Protein AF-A0A1J3GY74-F1 (afdb_monomer_lite)

pLDDT: mean 73.04, std 15.76, range [35.44, 92.56]

Foldseek 3Di:
DPPPPPPVVVVVVVVVVVVVVVVVVVVVVVVVVVVVVVVVVVVVVVVVVVVVVVVCVVVQDDLVNLLVVQVVVLVPDDPVVLVVQQVVDDVVCVSRPSSCSCVVVD

Structure (mmCIF, N/CA/C/O backbone):
data_AF-A0A1J3GY74-F1
#
_entry.id   AF-A0A1J3GY74-F1
#
loop_
_atom_site.group_PDB
_atom_site.id
_atom_site.type_symbol
_atom_site.label_atom_id
_atom_site.label_alt_id
_atom_site.label_comp_id
_atom_site.label_asym_id
_atom_site.label_entity_id
_atom_site.label_seq_id
_atom_site.pdbx_PDB_ins_code
_atom_site.Cartn_x
_atom_site.Cartn_y
_atom_site.Cartn_z
_atom_site.occupancy
_atom_site.B_iso_or_equiv
_atom_site.auth_seq_id
_atom_site.auth_comp_id
_atom_site.auth_asym_id
_atom_site.auth_atom_id
_atom_site.pdbx_PDB_model_num
ATOM 1 N N . GLN A 1 1 ? 40.843 -26.437 -75.779 1.00 37.50 1 GLN A N 1
ATOM 2 C CA . GLN A 1 1 ? 41.089 -25.010 -75.481 1.00 37.50 1 GLN A CA 1
A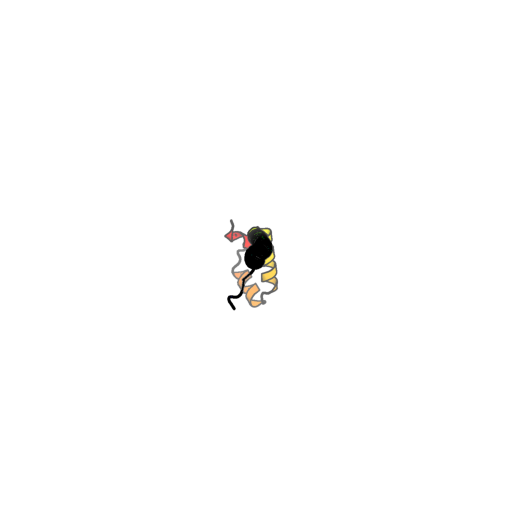TOM 3 C C . GLN A 1 1 ? 40.997 -24.834 -73.973 1.00 37.50 1 GLN A C 1
ATOM 5 O O . GLN A 1 1 ? 39.903 -24.784 -73.428 1.00 37.50 1 GLN A O 1
ATOM 10 N N . ILE A 1 2 ? 42.145 -24.889 -73.295 1.00 35.44 2 ILE A N 1
ATOM 11 C CA . ILE A 1 2 ? 42.257 -24.752 -71.837 1.00 35.44 2 ILE A CA 1
ATOM 12 C C . ILE A 1 2 ? 41.838 -23.321 -71.490 1.00 35.44 2 ILE A C 1
ATOM 14 O O . ILE A 1 2 ? 42.481 -22.371 -71.935 1.00 35.44 2 ILE A O 1
ATOM 18 N N . GLN A 1 3 ? 40.737 -23.164 -70.751 1.00 45.56 3 GLN A N 1
ATOM 19 C CA . GLN A 1 3 ? 40.301 -21.866 -70.248 1.00 45.56 3 GLN A CA 1
ATOM 20 C C . GLN A 1 3 ? 41.423 -21.266 -69.393 1.00 45.56 3 GLN A C 1
ATOM 22 O O . GLN A 1 3 ? 41.687 -21.721 -68.280 1.00 45.56 3 GLN A O 1
ATOM 27 N N . LYS A 1 4 ? 42.096 -20.236 -69.917 1.00 45.66 4 LYS A N 1
ATOM 28 C CA . LYS A 1 4 ? 42.935 -19.330 -69.129 1.00 45.66 4 LYS A CA 1
ATOM 29 C C . LYS A 1 4 ? 42.021 -18.604 -68.137 1.00 45.66 4 LYS A C 1
ATOM 31 O O . LYS A 1 4 ? 41.514 -17.527 -68.429 1.00 45.66 4 LYS A O 1
ATOM 36 N N . CYS A 1 5 ? 41.791 -19.211 -66.975 1.00 43.66 5 CYS A N 1
ATOM 37 C CA . CYS A 1 5 ? 41.185 -18.534 -65.838 1.00 43.66 5 CYS A CA 1
ATOM 38 C C . CYS A 1 5 ? 42.169 -17.447 -65.382 1.00 43.66 5 CYS A C 1
ATOM 40 O O . CYS A 1 5 ? 43.272 -17.733 -64.912 1.00 43.66 5 CYS A O 1
ATOM 42 N N . ASN A 1 6 ? 41.814 -16.190 -65.641 1.00 46.62 6 ASN A N 1
ATOM 43 C CA . ASN A 1 6 ? 42.645 -15.033 -65.353 1.00 46.62 6 ASN A CA 1
ATOM 44 C C . ASN A 1 6 ? 42.829 -14.913 -63.828 1.00 46.62 6 ASN A C 1
ATOM 46 O O . ASN A 1 6 ? 41.866 -14.683 -63.097 1.00 46.62 6 ASN A O 1
ATOM 50 N N . ARG A 1 7 ? 44.067 -15.077 -63.342 1.00 43.03 7 ARG A N 1
ATOM 51 C CA . ARG A 1 7 ? 44.446 -15.076 -61.912 1.00 43.03 7 ARG A CA 1
ATOM 52 C C . ARG A 1 7 ? 43.942 -13.826 -61.166 1.00 43.03 7 ARG A C 1
ATOM 54 O O . ARG A 1 7 ? 43.596 -13.909 -59.990 1.00 43.03 7 ARG A O 1
ATOM 61 N N . ASN A 1 8 ? 43.810 -12.704 -61.876 1.00 48.81 8 ASN A N 1
ATOM 62 C CA . ASN A 1 8 ? 43.310 -11.435 -61.341 1.00 48.81 8 ASN A CA 1
ATOM 63 C C . ASN A 1 8 ? 41.804 -11.470 -61.014 1.00 48.81 8 ASN A C 1
ATOM 65 O O . ASN A 1 8 ? 41.357 -10.777 -60.105 1.00 48.81 8 ASN A O 1
ATOM 69 N N . GLN A 1 9 ? 41.021 -12.309 -61.701 1.00 49.44 9 GLN A N 1
ATOM 70 C CA . GLN A 1 9 ? 39.583 -12.456 -61.458 1.00 49.44 9 GLN A CA 1
ATOM 71 C C . GLN A 1 9 ? 39.292 -13.344 -60.239 1.00 49.44 9 GLN A C 1
ATOM 73 O O . GLN A 1 9 ? 38.320 -13.107 -59.526 1.00 49.44 9 GLN A O 1
ATOM 78 N N . PHE A 1 10 ? 40.151 -14.332 -59.963 1.00 46.19 10 PHE A N 1
ATOM 79 C CA . PHE A 1 10 ? 40.041 -15.188 -58.777 1.00 46.19 10 PHE A CA 1
ATOM 80 C C . PHE A 1 10 ? 40.382 -14.417 -57.492 1.00 46.19 10 PHE A C 1
ATOM 82 O O . PHE A 1 10 ? 39.620 -14.463 -56.530 1.00 46.19 10 PHE A O 1
ATOM 89 N N . LEU A 1 11 ? 41.460 -13.621 -57.511 1.00 53.03 11 LEU A N 1
ATOM 90 C CA . LEU A 1 11 ? 41.856 -12.786 -56.371 1.00 53.03 11 LEU A CA 1
ATOM 91 C C . LEU A 1 11 ? 40.816 -11.699 -56.049 1.00 53.03 11 LEU A C 1
ATOM 93 O O . LEU A 1 11 ? 40.498 -11.492 -54.882 1.00 53.03 11 LEU A O 1
ATOM 97 N N . ALA A 1 12 ? 40.222 -11.061 -57.065 1.00 53.59 12 ALA A N 1
ATOM 98 C CA . ALA A 1 12 ? 39.152 -10.081 -56.856 1.00 53.59 12 ALA A CA 1
ATOM 99 C C . ALA A 1 12 ? 37.900 -10.712 -56.221 1.00 53.59 12 ALA A C 1
ATOM 101 O O . ALA A 1 12 ? 37.295 -10.125 -55.325 1.00 53.59 12 ALA A O 1
ATOM 102 N N . LYS A 1 13 ? 37.532 -11.932 -56.635 1.00 61.66 13 LYS A N 1
ATOM 103 C CA . LYS A 1 13 ? 36.348 -12.629 -56.114 1.00 61.66 13 LYS A CA 1
ATOM 104 C C . LYS A 1 13 ? 36.549 -13.116 -54.678 1.00 61.66 13 LYS A C 1
ATOM 106 O O . LYS A 1 13 ? 35.638 -12.979 -53.869 1.00 61.66 13 LYS A O 1
ATOM 111 N N . SER A 1 14 ? 37.739 -13.613 -54.335 1.00 53.47 14 SER A N 1
ATOM 112 C CA . SER A 1 14 ? 38.071 -13.998 -52.956 1.00 53.47 14 SER A CA 1
ATOM 113 C C . SER A 1 14 ? 38.078 -12.804 -51.997 1.00 53.47 14 SER A C 1
ATOM 115 O O . SER A 1 14 ? 37.566 -12.927 -50.887 1.00 53.47 14 SER A O 1
ATOM 117 N N . SER A 1 15 ? 38.583 -11.641 -52.422 1.00 56.38 15 SER A N 1
ATOM 118 C CA . SER A 1 15 ? 38.563 -10.424 -51.598 1.00 56.38 15 SER A CA 1
ATOM 119 C C . SER A 1 15 ? 37.145 -9.905 -51.349 1.00 56.38 15 SER A C 1
ATOM 121 O O . SER A 1 15 ? 36.831 -9.537 -50.222 1.00 56.38 15 SER A O 1
ATOM 123 N N . ILE A 1 16 ? 36.267 -9.933 -52.358 1.00 61.41 16 ILE A N 1
ATOM 124 C CA . ILE A 1 16 ? 34.861 -9.517 -52.206 1.00 61.41 16 ILE A CA 1
ATOM 125 C C . ILE A 1 16 ? 34.114 -10.454 -51.245 1.00 61.41 16 ILE A C 1
ATOM 127 O O . ILE A 1 16 ? 33.455 -9.975 -50.333 1.00 61.41 16 ILE A O 1
ATOM 131 N N . ILE A 1 17 ? 34.294 -11.776 -51.363 1.00 60.84 17 ILE A N 1
ATOM 132 C CA . ILE A 1 17 ? 33.646 -12.755 -50.468 1.00 60.84 17 ILE A CA 1
ATOM 133 C C . ILE A 1 17 ? 34.108 -12.580 -49.012 1.00 60.84 17 ILE A C 1
ATOM 135 O O . ILE A 1 17 ? 33.306 -12.696 -48.086 1.00 60.84 17 ILE A O 1
ATOM 139 N N . MET A 1 18 ? 35.394 -12.285 -48.792 1.00 56.72 18 MET A N 1
ATOM 140 C CA . MET A 1 18 ? 35.926 -12.027 -47.449 1.00 56.72 18 MET A CA 1
ATOM 141 C C . MET A 1 18 ? 35.366 -10.727 -46.860 1.00 56.72 18 MET A C 1
ATOM 143 O O . MET A 1 18 ? 35.016 -10.709 -45.684 1.00 56.72 18 MET A O 1
ATOM 147 N N . VAL A 1 19 ? 35.234 -9.670 -47.669 1.00 61.78 19 VAL A N 1
ATOM 148 C CA . VAL A 1 19 ? 34.638 -8.388 -47.255 1.00 61.78 19 VAL A CA 1
ATOM 149 C C . VAL A 1 19 ? 33.133 -8.523 -46.990 1.00 61.78 19 VAL A C 1
ATOM 151 O O . VAL A 1 19 ? 32.642 -7.998 -45.996 1.00 61.78 19 VAL A O 1
ATOM 154 N N . ASP A 1 20 ? 32.392 -9.278 -47.801 1.00 63.06 20 ASP A N 1
ATOM 155 C CA . ASP A 1 20 ? 30.969 -9.553 -47.555 1.00 63.06 20 ASP A CA 1
ATOM 156 C C . ASP A 1 20 ? 30.763 -10.386 -46.284 1.00 63.06 20 ASP A C 1
ATOM 158 O O . ASP A 1 20 ? 29.853 -10.116 -45.499 1.00 63.06 20 ASP A O 1
ATOM 162 N N . SER A 1 21 ? 31.645 -11.356 -46.026 1.00 59.47 21 SER A N 1
ATOM 163 C CA . SER A 1 21 ? 31.614 -12.163 -44.803 1.00 59.47 21 SER A CA 1
ATOM 164 C C . SER A 1 21 ? 31.917 -11.326 -43.555 1.00 59.47 21 SER A C 1
ATOM 166 O O . SER A 1 21 ? 31.204 -11.428 -42.554 1.00 59.47 21 SER A O 1
ATOM 168 N N . THR A 1 22 ? 32.916 -10.434 -43.604 1.00 62.41 22 THR A N 1
ATOM 169 C CA . THR A 1 22 ? 33.213 -9.539 -42.475 1.00 62.41 22 THR A CA 1
ATOM 170 C C . THR A 1 22 ? 32.103 -8.519 -42.255 1.00 62.41 22 THR A C 1
ATOM 172 O O . THR A 1 22 ? 31.700 -8.329 -41.110 1.00 62.41 22 THR A O 1
ATOM 175 N N . ASN A 1 23 ? 31.539 -7.928 -43.313 1.00 61.72 23 ASN A N 1
ATOM 176 C CA . ASN A 1 23 ? 30.409 -7.002 -43.211 1.00 61.72 23 ASN A CA 1
ATOM 177 C C . ASN A 1 23 ? 29.153 -7.681 -42.644 1.00 61.72 23 ASN A C 1
ATOM 179 O O . ASN A 1 23 ? 28.507 -7.111 -41.768 1.00 61.72 23 ASN A O 1
ATOM 183 N N . ALA A 1 24 ? 28.855 -8.921 -43.045 1.00 61.38 24 ALA A N 1
ATOM 184 C CA . ALA A 1 24 ? 27.740 -9.697 -42.500 1.00 61.38 24 ALA A CA 1
ATOM 185 C C . ALA A 1 24 ? 27.932 -10.057 -41.014 1.00 61.38 24 ALA A C 1
ATOM 187 O O . ALA A 1 24 ? 26.978 -10.024 -40.233 1.00 61.38 24 ALA A O 1
ATOM 188 N N . VAL A 1 25 ? 29.160 -10.371 -40.584 1.00 61.00 25 VAL A N 1
ATOM 189 C CA . VAL A 1 25 ? 29.489 -10.582 -39.160 1.00 61.00 25 VAL A CA 1
ATOM 190 C C . VAL A 1 25 ? 29.368 -9.270 -38.372 1.00 61.00 25 VAL A C 1
ATOM 192 O O . VAL A 1 25 ? 28.865 -9.255 -37.242 1.00 61.00 25 VAL A O 1
ATOM 195 N N . LEU A 1 26 ? 29.762 -8.146 -38.972 1.00 58.91 26 LEU A N 1
ATOM 196 C CA . LEU A 1 26 ? 29.699 -6.825 -38.351 1.00 58.91 26 LEU A CA 1
ATOM 197 C C . LEU A 1 26 ? 28.253 -6.313 -38.231 1.00 58.91 26 LEU A C 1
ATOM 199 O O . LEU A 1 26 ? 27.888 -5.771 -37.190 1.00 58.91 26 LEU A O 1
ATOM 203 N N . GLU A 1 27 ? 27.398 -6.557 -39.226 1.00 61.75 27 GLU A N 1
ATOM 204 C CA . GLU A 1 27 ? 25.957 -6.290 -39.141 1.00 61.75 27 GLU A CA 1
ATOM 205 C C . GLU A 1 27 ? 25.284 -7.146 -38.070 1.00 61.75 27 GLU A C 1
ATOM 207 O O . GLU A 1 27 ? 24.585 -6.608 -37.212 1.00 61.75 27 GLU A O 1
ATOM 212 N N . LYS A 1 28 ? 25.548 -8.461 -38.041 1.00 60.78 28 LYS A N 1
ATOM 213 C CA . LYS A 1 28 ? 24.989 -9.355 -37.013 1.00 60.78 28 LYS A CA 1
ATOM 214 C C . LYS A 1 28 ? 25.414 -8.951 -35.601 1.00 60.78 28 LYS A C 1
ATOM 216 O O . LYS A 1 28 ? 24.591 -8.967 -34.689 1.00 60.78 28 LYS A O 1
ATOM 221 N N . SER A 1 29 ? 26.670 -8.542 -35.408 1.00 58.25 29 SER A N 1
ATOM 222 C CA . SER A 1 29 ? 27.152 -8.070 -34.101 1.00 58.25 29 SER A CA 1
ATOM 223 C C . SER A 1 29 ? 26.548 -6.718 -33.698 1.00 58.25 29 SER A C 1
ATOM 225 O O . SER A 1 29 ? 26.163 -6.552 -32.540 1.00 58.25 29 SER A O 1
ATOM 227 N N . LYS A 1 30 ? 26.376 -5.773 -34.634 1.00 60.88 30 LYS A N 1
ATOM 228 C CA . LYS A 1 30 ? 25.673 -4.502 -34.388 1.00 60.88 30 LYS A CA 1
ATOM 229 C C . LYS A 1 30 ? 24.198 -4.719 -34.041 1.00 60.88 30 LYS A C 1
ATOM 231 O O . LYS A 1 30 ? 23.720 -4.116 -33.080 1.00 60.88 30 LYS A O 1
ATOM 236 N N . LEU A 1 31 ? 23.502 -5.612 -34.748 1.00 59.84 31 LEU A 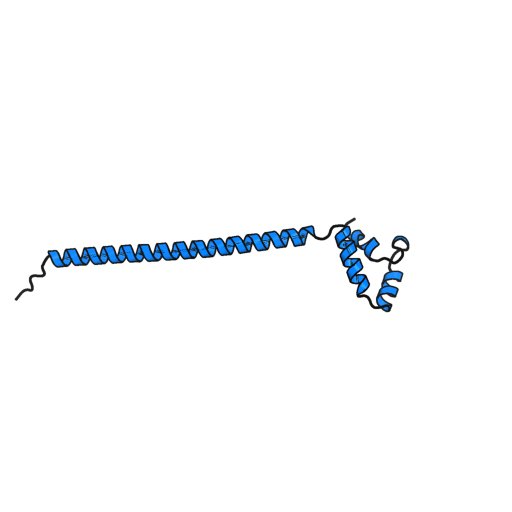N 1
ATOM 237 C CA . LEU A 1 31 ? 22.100 -5.946 -34.475 1.00 59.84 31 LEU A CA 1
ATOM 238 C C . LEU A 1 31 ? 21.939 -6.621 -33.103 1.00 59.84 31 LEU A C 1
ATOM 240 O O . LEU A 1 31 ? 21.095 -6.205 -32.309 1.00 59.84 31 LEU A O 1
ATOM 244 N N . CYS A 1 32 ? 22.802 -7.594 -32.779 1.00 55.25 32 CYS A N 1
ATOM 245 C CA . CYS A 1 32 ? 22.831 -8.239 -31.463 1.00 55.25 32 CYS A CA 1
ATOM 246 C C . CYS A 1 32 ? 23.116 -7.240 -30.335 1.00 55.25 32 CYS A C 1
ATOM 248 O O . CYS A 1 32 ? 22.481 -7.309 -29.285 1.00 55.25 32 CYS A O 1
ATOM 250 N N . ASN A 1 33 ? 24.024 -6.281 -30.541 1.00 58.16 33 ASN A N 1
ATOM 251 C CA . ASN A 1 33 ? 24.339 -5.264 -29.538 1.00 58.16 33 ASN A CA 1
ATOM 252 C C . ASN A 1 33 ? 23.204 -4.246 -29.347 1.00 58.16 33 ASN A C 1
ATOM 254 O O . ASN A 1 33 ? 22.935 -3.850 -28.214 1.00 58.16 33 ASN A O 1
ATOM 258 N N . CYS A 1 34 ? 22.498 -3.860 -30.413 1.00 56.25 34 CYS A N 1
ATOM 259 C CA . CYS A 1 34 ? 21.353 -2.951 -30.330 1.00 56.25 34 CYS A CA 1
ATOM 260 C C . CYS A 1 34 ? 20.149 -3.619 -29.639 1.00 56.25 34 CYS A C 1
ATOM 262 O O . CYS A 1 34 ? 19.533 -3.040 -28.740 1.00 56.25 34 CYS A O 1
ATOM 264 N N . PHE A 1 35 ? 19.886 -4.889 -29.969 1.00 56.62 35 PHE A N 1
ATOM 265 C CA . PHE A 1 35 ? 18.866 -5.701 -29.304 1.00 56.62 35 PHE A CA 1
ATOM 266 C C . PHE A 1 35 ? 19.193 -5.924 -27.818 1.00 56.62 35 PHE A C 1
ATOM 268 O O . PHE A 1 35 ? 18.331 -5.745 -26.956 1.00 56.62 35 PHE A O 1
ATOM 275 N N . ARG A 1 36 ? 20.462 -6.212 -27.494 1.00 59.53 36 ARG A N 1
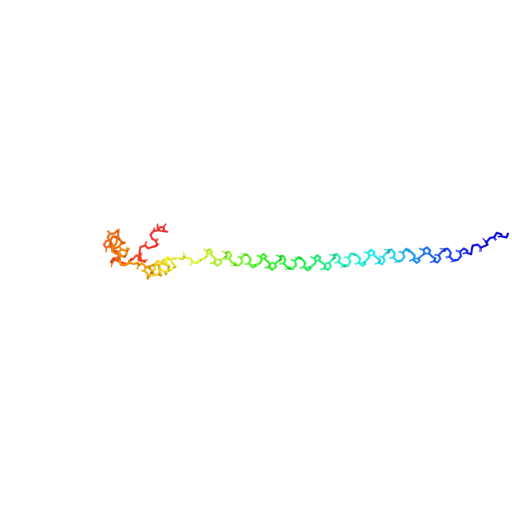ATOM 276 C CA . ARG A 1 36 ? 20.946 -6.367 -26.113 1.00 59.53 36 ARG A CA 1
ATOM 277 C C . ARG A 1 36 ? 20.824 -5.074 -25.301 1.00 59.53 36 ARG A C 1
ATOM 279 O O . ARG A 1 36 ? 20.468 -5.138 -24.128 1.00 59.53 36 ARG A O 1
ATOM 286 N N . MET A 1 37 ? 21.063 -3.911 -25.912 1.00 60.31 37 MET A N 1
ATOM 287 C CA . MET A 1 37 ? 20.898 -2.600 -25.267 1.00 60.31 37 MET A CA 1
ATOM 288 C C . MET A 1 37 ? 19.423 -2.298 -24.959 1.00 60.31 37 MET A C 1
ATOM 290 O O . MET A 1 37 ? 19.097 -1.879 -23.851 1.00 60.31 37 MET A O 1
ATOM 294 N N . SER A 1 38 ? 18.524 -2.569 -25.913 1.00 68.69 38 SER A N 1
ATOM 295 C CA . SER A 1 38 ? 17.080 -2.355 -25.743 1.00 68.69 38 SER A CA 1
ATOM 296 C C . SER A 1 38 ? 16.480 -3.277 -24.676 1.00 68.69 38 SER A C 1
ATOM 298 O O . SER A 1 38 ? 15.693 -2.828 -23.842 1.00 68.69 38 SER A O 1
ATOM 300 N N . LEU A 1 39 ? 16.888 -4.551 -24.652 1.00 70.75 39 LEU A N 1
ATOM 301 C CA . LEU A 1 39 ? 16.437 -5.507 -23.642 1.00 70.75 39 LEU A CA 1
ATOM 302 C C . LEU A 1 39 ? 16.987 -5.163 -22.250 1.00 70.75 39 LEU A C 1
ATOM 304 O O . LEU A 1 39 ? 16.242 -5.209 -21.276 1.00 70.75 39 LEU A O 1
ATOM 308 N N . SER A 1 40 ? 18.255 -4.748 -22.161 1.00 79.44 40 SER A N 1
ATOM 309 C CA . SER A 1 40 ? 18.875 -4.302 -20.906 1.00 79.44 40 SER A CA 1
ATOM 310 C C . SER A 1 40 ? 18.150 -3.094 -20.308 1.00 79.44 40 SER A C 1
ATOM 312 O O . SER A 1 40 ? 17.813 -3.097 -19.126 1.00 79.44 40 SER A O 1
ATOM 314 N N . LEU A 1 41 ? 17.822 -2.094 -21.134 1.00 82.81 41 LEU A N 1
ATOM 315 C CA . LEU A 1 41 ? 17.112 -0.899 -20.684 1.00 82.81 41 LEU A CA 1
ATOM 316 C C . LEU A 1 41 ? 15.683 -1.222 -20.212 1.00 82.81 41 LEU A C 1
ATOM 318 O O . LEU A 1 41 ? 15.262 -0.748 -19.159 1.00 82.81 41 LEU A O 1
ATOM 322 N N . ARG A 1 42 ? 14.949 -2.081 -20.937 1.00 82.56 42 ARG A N 1
ATOM 323 C CA . ARG A 1 42 ? 13.610 -2.543 -20.517 1.00 82.56 42 ARG A CA 1
ATOM 324 C C . ARG A 1 42 ? 13.650 -3.302 -19.192 1.00 82.56 42 ARG A C 1
ATOM 326 O O . ARG A 1 42 ? 12.814 -3.054 -18.328 1.00 82.56 42 ARG A O 1
ATOM 333 N N . LEU A 1 43 ? 14.621 -4.198 -19.018 1.00 85.81 43 LEU A N 1
ATOM 334 C CA . LEU A 1 43 ? 14.803 -4.943 -17.769 1.00 85.81 43 LEU A CA 1
ATOM 335 C C . LEU A 1 43 ? 15.197 -4.020 -16.610 1.00 85.81 43 LEU A C 1
ATOM 337 O O . LEU A 1 43 ? 14.745 -4.230 -15.487 1.00 85.81 43 LEU A O 1
ATOM 341 N N . TRP A 1 44 ? 15.996 -2.985 -16.874 1.00 89.19 44 TRP A N 1
ATOM 342 C CA . TRP A 1 44 ? 16.355 -1.973 -15.884 1.00 89.19 44 TRP A CA 1
ATOM 343 C C . TRP A 1 44 ? 15.130 -1.184 -15.411 1.00 89.19 44 TRP A C 1
ATOM 345 O O . TRP A 1 44 ? 14.883 -1.123 -14.209 1.00 89.19 44 TRP A O 1
ATOM 355 N N . PHE A 1 45 ? 14.300 -0.684 -16.334 1.00 89.19 45 PHE A N 1
ATOM 356 C CA . PHE A 1 45 ? 13.052 -0.000 -15.980 1.00 89.19 45 PHE A CA 1
ATOM 357 C C . PHE A 1 45 ? 12.088 -0.909 -15.215 1.00 89.19 45 PHE A C 1
ATOM 359 O O . PHE A 1 45 ? 11.546 -0.493 -14.196 1.00 89.19 45 PHE A O 1
ATOM 366 N N . ALA A 1 46 ? 11.912 -2.159 -15.651 1.00 88.88 46 ALA A N 1
ATOM 367 C CA . ALA A 1 46 ? 11.064 -3.118 -14.946 1.00 88.88 46 ALA A CA 1
ATOM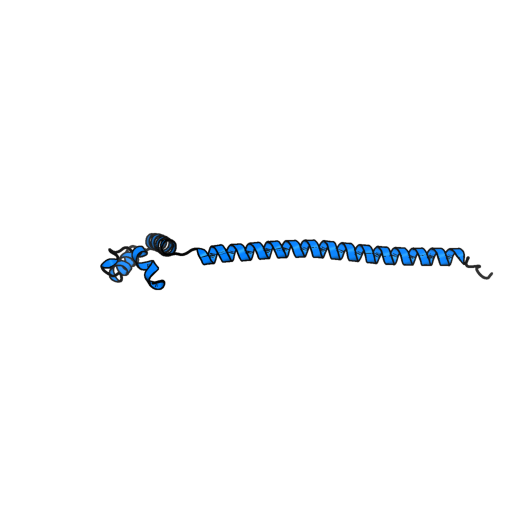 368 C C . ALA A 1 46 ? 11.553 -3.366 -13.510 1.00 88.88 46 ALA A C 1
ATOM 370 O O . ALA A 1 46 ? 10.752 -3.369 -12.580 1.00 88.88 46 ALA A O 1
ATOM 371 N N . ARG A 1 47 ? 12.868 -3.510 -13.302 1.00 88.06 47 ARG A N 1
ATOM 372 C CA . ARG A 1 47 ? 13.449 -3.664 -11.960 1.00 88.06 47 ARG A CA 1
ATOM 373 C C . ARG A 1 47 ? 13.247 -2.428 -11.095 1.00 88.06 47 ARG A C 1
ATOM 375 O O . ARG A 1 47 ? 12.865 -2.576 -9.941 1.00 88.06 47 ARG A O 1
ATOM 382 N N . VAL A 1 48 ? 13.469 -1.232 -11.639 1.00 89.12 48 VAL A N 1
ATOM 383 C CA . VAL A 1 48 ? 13.235 0.023 -10.910 1.00 89.12 48 VAL A CA 1
ATOM 384 C C . VAL A 1 48 ? 11.767 0.138 -10.502 1.00 89.12 48 VAL A C 1
ATOM 386 O O . VAL A 1 48 ? 11.499 0.417 -9.341 1.00 89.12 48 VAL A O 1
ATOM 389 N N . LEU A 1 49 ? 10.827 -0.156 -11.407 1.00 86.31 49 LEU A N 1
ATOM 390 C CA . LEU A 1 49 ? 9.389 -0.135 -11.112 1.00 86.31 49 LEU A CA 1
ATOM 391 C C . LEU A 1 49 ? 8.992 -1.152 -10.034 1.00 86.31 49 LEU A C 1
ATOM 393 O O . LEU A 1 49 ? 8.205 -0.835 -9.149 1.00 86.31 49 LEU A O 1
ATOM 397 N N . VAL A 1 50 ? 9.538 -2.368 -10.077 1.00 87.56 50 VAL A N 1
ATOM 398 C CA . VAL A 1 50 ? 9.267 -3.385 -9.047 1.00 87.56 50 VAL A CA 1
ATOM 399 C C . VAL A 1 50 ? 9.816 -2.944 -7.689 1.00 87.56 50 VAL A C 1
ATOM 401 O O . VAL A 1 50 ? 9.113 -3.036 -6.685 1.00 87.56 50 VAL A O 1
ATOM 404 N N . LEU A 1 51 ? 11.041 -2.415 -7.650 1.00 83.12 51 LEU A N 1
ATOM 405 C CA . LEU A 1 51 ? 11.662 -1.936 -6.414 1.00 83.12 51 LEU A CA 1
ATOM 406 C C . LEU A 1 51 ? 10.911 -0.739 -5.819 1.00 83.12 51 LEU A C 1
ATOM 408 O O . LEU A 1 51 ? 10.725 -0.692 -4.607 1.00 83.12 51 LEU A O 1
ATOM 412 N N . THR A 1 52 ? 10.428 0.199 -6.639 1.00 77.00 52 THR A N 1
ATOM 413 C CA . THR A 1 52 ? 9.652 1.339 -6.133 1.00 77.00 52 THR A CA 1
ATOM 414 C C . THR A 1 52 ? 8.286 0.915 -5.603 1.00 77.00 52 THR A C 1
ATOM 416 O O . THR A 1 52 ? 7.870 1.435 -4.573 1.00 77.00 52 THR A O 1
ATOM 419 N N . GLN A 1 53 ? 7.600 -0.047 -6.226 1.00 73.88 53 GLN A N 1
ATOM 420 C CA . GLN A 1 53 ? 6.323 -0.558 -5.704 1.00 73.88 53 GLN A CA 1
ATOM 421 C C . GLN A 1 53 ? 6.488 -1.309 -4.375 1.00 73.88 53 GLN A C 1
ATOM 423 O O . GLN A 1 53 ? 5.658 -1.168 -3.480 1.00 73.88 53 GLN A O 1
ATOM 428 N N . LEU A 1 54 ? 7.587 -2.049 -4.205 1.00 66.50 54 LEU A N 1
ATOM 429 C CA . LEU A 1 54 ? 7.899 -2.739 -2.949 1.00 66.50 54 LEU A CA 1
ATOM 430 C C . LEU A 1 54 ? 8.162 -1.761 -1.795 1.00 66.50 54 LEU A C 1
ATOM 432 O O . LEU A 1 54 ? 7.730 -2.017 -0.675 1.00 66.50 54 LEU A O 1
ATOM 436 N N . ILE A 1 55 ? 8.824 -0.631 -2.065 1.00 63.47 55 ILE A N 1
ATOM 437 C CA . ILE A 1 55 ? 9.103 0.389 -1.041 1.00 63.47 55 ILE A CA 1
ATOM 438 C C . ILE A 1 55 ? 7.808 1.073 -0.585 1.00 63.47 55 ILE A C 1
ATOM 440 O O . ILE A 1 55 ? 7.607 1.218 0.616 1.00 63.47 55 ILE A O 1
ATOM 444 N N . HIS A 1 56 ? 6.905 1.433 -1.506 1.00 61.31 56 HIS A N 1
ATOM 445 C CA . HIS A 1 56 ? 5.612 2.023 -1.132 1.00 61.31 56 HIS A CA 1
ATOM 446 C C . HIS A 1 56 ? 4.706 1.016 -0.415 1.00 61.31 56 HIS A C 1
ATOM 448 O O . HIS A 1 56 ? 4.075 1.374 0.569 1.00 61.31 56 HIS A O 1
ATOM 454 N N . GLY A 1 57 ? 4.679 -0.250 -0.845 1.00 60.84 57 GLY A N 1
ATOM 455 C CA . GLY A 1 57 ? 3.886 -1.284 -0.175 1.00 60.84 57 GLY A CA 1
ATOM 456 C C . GLY A 1 57 ? 4.354 -1.589 1.253 1.00 60.84 57 GLY A C 1
ATOM 457 O O . GLY A 1 57 ? 3.523 -1.818 2.126 1.00 60.84 57 GLY A O 1
ATOM 458 N N . ALA A 1 58 ? 5.668 -1.554 1.505 1.00 59.47 58 ALA A N 1
ATOM 459 C CA . ALA A 1 58 ? 6.253 -1.878 2.809 1.00 59.47 58 ALA A CA 1
ATOM 460 C C . ALA A 1 58 ? 6.261 -0.707 3.811 1.00 59.47 58 ALA A C 1
ATOM 462 O O . ALA A 1 58 ? 6.310 -0.946 5.013 1.00 59.47 58 ALA A O 1
ATOM 463 N N . PHE A 1 59 ? 6.197 0.546 3.348 1.00 56.47 59 PHE A N 1
ATOM 464 C CA . PHE A 1 59 ? 6.148 1.734 4.218 1.00 56.47 59 PHE A CA 1
ATOM 465 C C . PHE A 1 59 ? 4.727 2.161 4.622 1.00 56.47 59 PHE A C 1
ATOM 467 O O . PHE A 1 59 ? 4.565 3.175 5.300 1.00 56.47 59 PHE A O 1
ATOM 474 N N . CYS A 1 60 ? 3.688 1.453 4.172 1.00 54.94 60 CYS A N 1
ATOM 475 C CA . CYS A 1 60 ? 2.367 2.069 4.037 1.00 54.94 60 CYS A CA 1
ATOM 476 C C . CYS A 1 60 ? 1.437 1.991 5.247 1.00 54.94 60 CYS A C 1
ATOM 478 O O . CYS A 1 60 ? 0.370 2.598 5.194 1.00 54.94 60 CYS A O 1
ATOM 480 N N . TRP A 1 61 ? 1.803 1.311 6.333 1.00 67.19 61 TRP A N 1
ATOM 481 C CA . TRP A 1 61 ? 0.898 1.193 7.475 1.00 67.19 61 TRP A CA 1
ATOM 482 C C . TRP A 1 61 ? 1.670 1.375 8.783 1.00 67.19 61 TRP A C 1
ATOM 484 O O . TRP A 1 61 ? 2.130 0.429 9.400 1.00 67.19 61 TRP A O 1
ATOM 494 N N . GLY A 1 62 ? 1.881 2.636 9.170 1.00 75.44 62 GLY A N 1
ATOM 495 C CA . GLY A 1 62 ? 2.161 2.981 10.568 1.00 75.44 62 GLY A CA 1
ATOM 496 C C . GLY A 1 62 ? 0.860 3.017 11.379 1.00 75.44 62 GLY A C 1
ATOM 497 O O . GLY A 1 62 ? -0.199 2.671 10.855 1.00 75.44 62 GLY A O 1
ATOM 498 N N . LYS A 1 63 ? 0.897 3.528 12.618 1.00 81.25 63 LYS A N 1
ATOM 499 C CA . LYS A 1 63 ? -0.304 3.705 13.468 1.00 81.25 63 LYS A CA 1
ATOM 500 C C . LYS A 1 63 ? -1.488 4.341 12.729 1.00 81.25 63 LYS A C 1
ATOM 502 O O . LYS A 1 63 ? -2.600 3.824 12.770 1.00 81.25 63 LYS A O 1
ATOM 507 N N . GLU A 1 64 ? -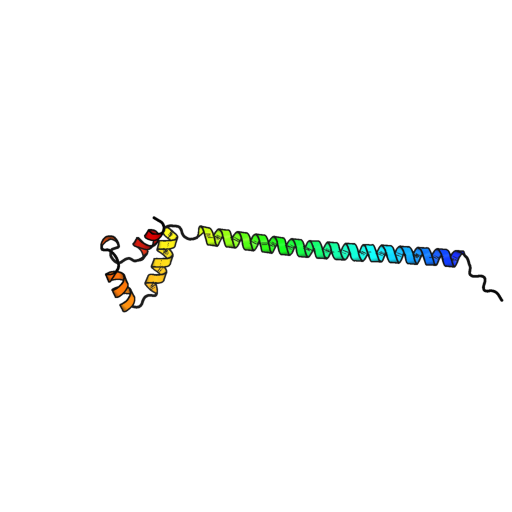1.216 5.395 11.966 1.00 84.75 64 GLU A N 1
ATOM 508 C CA . GLU A 1 64 ? -2.222 6.099 11.160 1.00 84.75 64 GLU A CA 1
ATOM 509 C C . GLU A 1 64 ? -2.797 5.247 10.024 1.00 84.75 64 GLU A C 1
ATOM 511 O O . GLU A 1 64 ? -3.963 5.374 9.658 1.00 84.75 64 GLU A O 1
ATOM 516 N N . GLY A 1 65 ? -1.987 4.355 9.461 1.00 85.56 65 GLY A N 1
ATOM 517 C CA . GLY A 1 65 ? -2.438 3.443 8.425 1.00 85.56 65 GLY A CA 1
ATOM 518 C C . GLY A 1 65 ? -3.374 2.366 8.979 1.00 85.56 65 GLY A C 1
ATOM 519 O O . GLY A 1 65 ? -4.432 2.119 8.397 1.00 85.56 65 GLY A O 1
ATOM 520 N N . HIS A 1 66 ? -3.014 1.766 10.116 1.00 87.25 66 HIS A N 1
ATOM 521 C CA . HIS A 1 66 ? -3.875 0.815 10.823 1.00 87.25 66 HIS A CA 1
ATOM 522 C C . HIS A 1 66 ? -5.211 1.457 11.205 1.00 87.25 66 HIS A C 1
ATOM 524 O O . HIS A 1 66 ? -6.271 0.871 10.968 1.00 87.25 66 HIS A O 1
ATOM 530 N N . TYR A 1 67 ? -5.168 2.699 11.695 1.00 88.25 67 TYR A N 1
ATOM 531 C CA . TYR A 1 67 ? -6.362 3.491 11.965 1.00 88.25 67 TYR A CA 1
ATOM 532 C C . TYR A 1 67 ? -7.211 3.693 10.698 1.00 88.25 67 TYR A C 1
ATOM 534 O O . TYR A 1 67 ? -8.402 3.380 10.692 1.00 88.25 67 TYR A O 1
ATOM 542 N N . ALA A 1 68 ? -6.603 4.147 9.596 1.00 88.81 68 ALA A N 1
ATOM 543 C CA . ALA A 1 68 ? -7.310 4.435 8.351 1.00 88.81 68 ALA A CA 1
ATOM 544 C C . ALA A 1 68 ? -8.002 3.197 7.755 1.00 88.81 68 ALA A C 1
ATOM 546 O O . ALA A 1 68 ? -9.178 3.269 7.400 1.00 88.81 68 ALA A O 1
ATOM 547 N N . VAL A 1 69 ? -7.317 2.049 7.672 1.00 88.81 69 VAL A N 1
ATOM 548 C CA . VAL A 1 69 ? -7.909 0.809 7.126 1.00 88.81 69 VAL A CA 1
ATOM 549 C C . VAL A 1 69 ? -9.055 0.324 7.986 1.00 88.81 69 VAL A C 1
ATOM 551 O O . VAL A 1 69 ? -10.107 -0.015 7.449 1.00 88.81 69 VAL A O 1
ATOM 554 N N . CYS A 1 70 ? -8.881 0.312 9.305 1.00 90.12 70 CYS A N 1
ATOM 555 C CA . CYS A 1 70 ? -9.936 -0.139 10.198 1.00 90.12 70 CYS A CA 1
ATOM 556 C C . CYS A 1 70 ? -11.149 0.785 10.179 1.00 90.12 70 CYS A C 1
ATOM 558 O O . CYS A 1 70 ? -12.274 0.294 10.207 1.00 90.12 70 CYS A O 1
ATOM 560 N N . LYS A 1 71 ? -10.947 2.100 10.033 1.00 90.19 71 LYS A N 1
ATOM 561 C CA . LYS A 1 71 ? -12.055 3.047 9.881 1.00 90.19 71 LYS A CA 1
ATOM 562 C C . LYS A 1 71 ? -12.807 2.860 8.567 1.00 90.19 71 LYS A C 1
ATOM 564 O O . LYS A 1 71 ? -14.033 2.936 8.535 1.00 90.19 71 LYS A O 1
ATOM 569 N N . ILE A 1 72 ? -12.081 2.568 7.488 1.00 90.56 72 ILE A N 1
ATOM 570 C CA . ILE A 1 72 ? -12.685 2.220 6.201 1.00 90.56 72 ILE A CA 1
ATOM 571 C C . ILE A 1 72 ? -13.460 0.903 6.332 1.00 90.56 72 ILE A C 1
ATOM 573 O O . ILE A 1 72 ? -14.610 0.848 5.915 1.00 90.56 72 ILE A O 1
ATOM 577 N N . ALA A 1 73 ? -12.886 -0.134 6.944 1.00 90.94 73 ALA A N 1
ATOM 578 C CA . ALA A 1 73 ? -13.543 -1.429 7.134 1.00 90.94 73 ALA A CA 1
ATOM 579 C C . ALA A 1 73 ? -14.832 -1.313 7.961 1.00 90.94 73 ALA A C 1
ATOM 581 O O . ALA A 1 73 ? -15.854 -1.872 7.575 1.00 90.94 73 ALA A O 1
ATOM 582 N N . GLU A 1 74 ? -14.808 -0.526 9.038 1.00 88.00 74 GLU A N 1
ATOM 583 C CA . GLU A 1 74 ? -15.975 -0.282 9.888 1.00 88.00 74 GLU A CA 1
ATOM 584 C C . GLU A 1 74 ? -17.150 0.335 9.108 1.00 88.00 74 GLU A C 1
ATOM 586 O O . GLU A 1 74 ? -18.303 0.011 9.379 1.00 88.00 74 GLU A O 1
ATOM 591 N N . SER A 1 75 ? -16.876 1.155 8.085 1.00 88.00 75 SER A N 1
ATOM 592 C CA . SER A 1 75 ? -17.919 1.731 7.223 1.00 88.00 75 SER A CA 1
ATOM 593 C C . SER A 1 75 ? -18.641 0.711 6.331 1.00 88.00 75 SER A C 1
ATOM 595 O O . SER A 1 75 ? -19.739 0.993 5.854 1.00 88.00 75 SER A O 1
ATOM 597 N N . TYR A 1 76 ? -18.046 -0.467 6.113 1.00 92.56 76 TYR A N 1
ATOM 598 C CA . TYR A 1 76 ? -18.631 -1.550 5.315 1.00 92.56 76 TYR A CA 1
ATOM 599 C C . TYR A 1 76 ? -19.365 -2.601 6.155 1.00 92.56 76 TYR A C 1
ATOM 601 O O . TYR A 1 76 ? -19.931 -3.534 5.588 1.00 92.56 76 TYR A O 1
ATOM 609 N N . PHE A 1 77 ? -19.343 -2.503 7.484 1.00 91.12 77 PHE A N 1
ATOM 610 C CA . PHE A 1 77 ? -20.009 -3.481 8.337 1.00 91.12 77 PHE A CA 1
ATOM 611 C C . PHE A 1 77 ? -21.526 -3.282 8.352 1.00 91.12 77 PHE A C 1
ATOM 613 O O . PHE A 1 77 ? -22.028 -2.168 8.485 1.00 91.12 77 PHE A O 1
ATOM 620 N N . GLU A 1 78 ? -22.261 -4.390 8.271 1.00 92.00 78 GLU A N 1
ATOM 621 C CA . GLU A 1 78 ? -23.698 -4.404 8.544 1.00 92.00 78 GLU A CA 1
ATOM 622 C C . GLU A 1 78 ? -23.960 -4.196 10.045 1.00 92.00 78 GLU A C 1
ATOM 624 O O . GLU A 1 78 ? -23.101 -4.476 10.889 1.00 92.00 78 GLU A O 1
ATOM 629 N N . GLU A 1 79 ? -25.159 -3.725 10.401 1.00 89.19 79 GLU A N 1
ATOM 630 C CA . GLU A 1 79 ? -25.506 -3.362 11.785 1.00 89.19 79 GLU A CA 1
ATOM 631 C C . GLU A 1 79 ? -25.285 -4.510 12.787 1.00 89.19 79 GLU A C 1
ATOM 633 O O . GLU A 1 79 ? -24.826 -4.275 13.909 1.00 89.19 79 GLU A O 1
ATOM 638 N N . GLU A 1 80 ? -25.531 -5.759 12.378 1.00 91.19 80 GLU A N 1
ATOM 639 C CA . GLU A 1 80 ? -25.274 -6.944 13.207 1.00 91.19 80 GLU A CA 1
ATOM 640 C C . GLU A 1 80 ? -23.782 -7.150 13.504 1.00 91.19 80 GLU A C 1
ATOM 642 O O . GLU A 1 80 ? -23.402 -7.498 14.626 1.00 91.19 80 GLU A O 1
ATOM 647 N N . THR A 1 81 ? -22.925 -6.865 12.523 1.00 89.94 81 THR A N 1
ATOM 648 C CA . THR A 1 81 ? -21.473 -7.004 12.645 1.00 89.94 81 THR A CA 1
ATOM 649 C C . THR A 1 81 ? -20.922 -5.895 13.530 1.00 89.94 81 THR A C 1
ATOM 651 O O . THR A 1 81 ? -20.124 -6.166 14.424 1.00 89.94 81 THR A O 1
ATOM 654 N N . VAL A 1 82 ? -21.408 -4.660 13.368 1.00 88.25 82 VAL A N 1
ATOM 655 C CA . VAL A 1 82 ? -21.042 -3.537 14.245 1.00 88.25 82 VAL A CA 1
ATOM 656 C C . VAL A 1 82 ? -21.424 -3.831 15.699 1.00 88.25 82 VAL A C 1
ATOM 658 O O . VAL A 1 82 ? -20.623 -3.596 16.604 1.00 88.25 82 VAL A O 1
ATOM 661 N N . ALA A 1 83 ? -22.616 -4.383 15.947 1.00 88.94 83 ALA A N 1
ATOM 662 C CA . ALA A 1 83 ? -23.052 -4.752 17.294 1.00 88.94 83 ALA A CA 1
ATOM 663 C C . ALA A 1 83 ? -22.184 -5.866 17.907 1.00 88.94 83 ALA A C 1
ATOM 665 O O . ALA A 1 83 ? -21.819 -5.793 19.084 1.00 88.94 83 ALA A O 1
ATOM 666 N N . ALA A 1 84 ? -21.813 -6.874 17.112 1.00 90.44 84 ALA A N 1
ATOM 667 C CA . ALA A 1 84 ? -20.918 -7.942 17.547 1.00 90.44 84 ALA A CA 1
ATOM 668 C C . ALA A 1 84 ? -19.506 -7.419 17.859 1.00 90.44 84 ALA A C 1
ATOM 670 O O . ALA A 1 84 ? -18.959 -7.734 18.916 1.00 90.44 84 ALA A O 1
ATOM 671 N N . VAL A 1 85 ? -18.944 -6.572 16.992 1.00 89.44 85 VAL A N 1
ATOM 672 C CA . VAL A 1 85 ? -17.625 -5.950 17.183 1.00 89.44 85 VAL A CA 1
ATOM 673 C C . VAL A 1 85 ? -17.614 -5.082 18.442 1.00 89.44 85 VAL A C 1
ATOM 675 O O . VAL A 1 85 ? -16.734 -5.247 19.282 1.00 89.44 85 VAL A O 1
ATOM 678 N N . LYS A 1 86 ? -18.634 -4.241 18.654 1.00 87.12 86 LYS A N 1
ATOM 679 C CA . LYS A 1 86 ? -18.758 -3.413 19.868 1.00 87.12 86 LYS A CA 1
ATOM 680 C C . LYS A 1 86 ? -18.841 -4.227 21.158 1.00 87.12 86 LYS A C 1
ATOM 682 O O . LYS A 1 86 ? -18.387 -3.757 22.192 1.00 87.12 86 LYS A O 1
ATOM 687 N N . LYS A 1 87 ? -19.390 -5.444 21.110 1.00 89.00 87 LYS A N 1
ATOM 688 C CA . LYS A 1 87 ? -19.434 -6.356 22.264 1.00 89.00 87 LYS A CA 1
ATOM 689 C C . LYS A 1 87 ? -18.078 -7.008 22.565 1.00 89.00 87 LYS A C 1
ATOM 691 O O . LYS A 1 87 ? -17.846 -7.413 23.700 1.00 89.00 87 LYS A O 1
ATOM 696 N N . LEU A 1 88 ? -17.223 -7.157 21.554 1.00 88.75 88 LEU A N 1
ATOM 697 C CA . LEU A 1 88 ? -15.889 -7.755 21.681 1.00 88.75 88 LEU A CA 1
ATOM 698 C C . LEU A 1 88 ? -14.814 -6.729 22.052 1.00 88.75 88 LEU A C 1
ATOM 700 O O . LEU A 1 88 ? -13.776 -7.105 22.594 1.00 88.75 88 LEU A O 1
ATOM 704 N N . LEU A 1 89 ? -15.052 -5.453 21.751 1.00 88.25 89 LEU A N 1
ATOM 705 C CA . LEU A 1 89 ? -14.128 -4.372 22.063 1.00 88.25 89 LEU A CA 1
ATOM 706 C C . LEU A 1 89 ? -14.073 -4.091 23.578 1.00 88.25 89 LEU A C 1
ATOM 708 O O . LEU A 1 89 ? -15.103 -4.135 24.254 1.00 88.25 89 LEU A O 1
ATOM 712 N N . PRO A 1 90 ? -12.884 -3.780 24.125 1.00 84.12 90 PRO A N 1
ATOM 713 C CA . PRO A 1 90 ? -12.749 -3.332 25.506 1.00 84.12 90 PRO A CA 1
ATOM 714 C C . PRO A 1 90 ? -13.375 -1.942 25.700 1.00 84.12 90 PRO A C 1
ATOM 716 O O . PRO A 1 90 ? -13.445 -1.145 24.765 1.00 84.12 90 PRO A O 1
ATOM 719 N N . GLU A 1 91 ? -13.768 -1.614 26.935 1.00 82.50 91 GLU A N 1
ATOM 720 C CA . GLU A 1 91 ? -14.361 -0.307 27.280 1.00 82.50 91 GLU A CA 1
ATOM 721 C C . GLU A 1 91 ? -13.438 0.873 26.918 1.00 82.50 91 GLU A C 1
ATOM 723 O O . GLU A 1 91 ? -13.910 1.936 26.530 1.00 82.50 91 GLU A O 1
ATOM 728 N N . SER A 1 92 ? -12.117 0.654 26.932 1.00 79.38 92 SER A N 1
ATOM 729 C CA . SER A 1 92 ? -11.100 1.639 26.541 1.00 79.38 92 SER A CA 1
ATOM 730 C C . SER A 1 92 ? -11.159 2.078 25.075 1.00 79.38 92 SER A C 1
ATOM 732 O O . SER A 1 92 ? -10.539 3.077 24.728 1.00 79.38 92 SER A O 1
ATOM 734 N N . ALA A 1 93 ? -11.842 1.322 24.210 1.00 81.06 93 ALA A N 1
ATOM 735 C CA . ALA A 1 93 ? -11.964 1.620 22.785 1.00 81.06 93 ALA A CA 1
ATOM 736 C C . ALA A 1 93 ? -13.177 2.508 22.456 1.00 81.06 93 ALA A C 1
ATOM 738 O O . ALA A 1 93 ? -13.361 2.859 21.295 1.00 81.06 93 ALA A O 1
ATOM 739 N N . GLU A 1 94 ? -14.046 2.806 23.435 1.00 81.69 94 GLU A N 1
ATOM 740 C CA . GLU A 1 94 ? -15.280 3.604 23.269 1.00 81.69 94 GLU A CA 1
ATOM 741 C C . GLU A 1 94 ? -16.179 3.150 22.094 1.00 81.69 94 GLU A C 1
ATOM 743 O O . GLU A 1 94 ? -16.998 3.902 21.565 1.00 81.69 94 GLU A O 1
ATOM 748 N N . GLY A 1 95 ? -16.053 1.882 21.687 1.00 80.38 95 GLY A N 1
ATOM 749 C CA . GLY A 1 95 ? -16.772 1.314 20.549 1.00 80.38 95 GLY A CA 1
ATOM 750 C C . GLY A 1 95 ? -16.220 1.678 19.165 1.00 80.38 95 GLY A C 1
ATOM 751 O O . GLY A 1 95 ? -16.910 1.389 18.190 1.00 80.38 95 GLY A O 1
ATOM 752 N N . ASP A 1 96 ? -15.023 2.267 19.068 1.00 85.50 96 ASP A N 1
ATOM 753 C CA . ASP A 1 96 ? -14.298 2.515 17.816 1.00 85.50 96 ASP A CA 1
ATOM 754 C C . ASP A 1 96 ? -13.234 1.433 17.588 1.00 85.50 96 ASP A C 1
ATOM 756 O O . ASP A 1 96 ? -12.219 1.375 18.289 1.00 85.50 96 ASP A O 1
ATOM 760 N N . LEU A 1 97 ? -13.438 0.585 16.578 1.00 86.56 97 LEU A N 1
ATOM 761 C CA . LEU A 1 97 ? -12.481 -0.468 16.225 1.00 86.56 97 LEU A CA 1
ATOM 762 C C . LEU A 1 97 ? -11.125 0.111 15.792 1.00 86.56 97 LEU A C 1
ATOM 764 O O . LEU A 1 97 ? -10.082 -0.474 16.082 1.00 86.56 97 LEU A O 1
ATOM 768 N N . ALA A 1 98 ? -11.119 1.272 15.130 1.00 87.56 98 ALA A N 1
ATOM 769 C CA . ALA A 1 98 ? -9.891 1.870 14.613 1.00 87.56 98 ALA A CA 1
ATOM 770 C C . ALA A 1 98 ? -8.913 2.271 15.731 1.00 87.56 98 ALA A C 1
ATOM 772 O O . ALA A 1 98 ? -7.701 2.231 15.519 1.00 87.56 98 ALA A O 1
ATOM 773 N N . SER A 1 99 ? -9.425 2.578 16.929 1.00 86.62 99 SER A N 1
ATOM 774 C CA . SER A 1 99 ? -8.623 2.968 18.098 1.00 86.62 99 SER A CA 1
ATOM 775 C C . SER A 1 99 ? -7.703 1.856 18.617 1.00 86.62 99 SER A C 1
ATOM 777 O O . SER A 1 99 ? -6.654 2.144 19.190 1.00 86.62 99 SER A O 1
ATOM 779 N N . VAL A 1 100 ? -8.061 0.589 18.386 1.00 87.75 100 VAL A N 1
ATOM 780 C CA . VAL A 1 100 ? -7.310 -0.585 18.864 1.00 87.75 100 VAL A CA 1
ATOM 781 C C . VAL A 1 100 ? -6.552 -1.311 17.754 1.00 87.75 100 VAL A C 1
ATOM 783 O O . VAL A 1 100 ? -5.822 -2.261 18.024 1.00 87.75 100 VAL A O 1
ATOM 786 N N . CYS A 1 101 ? -6.679 -0.877 16.499 1.00 86.88 101 CYS A N 1
ATOM 787 C CA . CYS A 1 101 ? -6.097 -1.586 15.358 1.00 86.88 101 CYS A CA 1
ATOM 788 C C . CYS A 1 101 ? -4.566 -1.543 15.265 1.00 86.88 101 CYS A C 1
ATOM 790 O O . CYS A 1 101 ? -4.001 -2.279 14.457 1.00 86.88 101 CYS A O 1
ATOM 792 N N . SER A 1 102 ? -3.900 -0.723 16.083 1.00 84.25 102 SER A N 1
ATOM 793 C CA . SER A 1 102 ? -2.440 -0.727 16.228 1.00 84.25 102 SER A CA 1
ATOM 794 C C . SER A 1 102 ? -1.927 -1.637 17.345 1.00 84.25 102 SER A C 1
ATOM 796 O O . SER A 1 102 ? -0.720 -1.787 17.470 1.00 84.25 102 SER A O 1
ATOM 798 N N . TRP A 1 103 ? -2.809 -2.246 18.148 1.00 84.31 103 TRP A N 1
ATOM 799 C CA . TRP A 1 103 ? -2.423 -3.191 19.205 1.00 84.31 103 TRP A CA 1
ATOM 800 C C . TRP A 1 103 ? -1.514 -4.344 18.734 1.00 84.31 103 TRP A C 1
ATOM 802 O O . TRP A 1 103 ? -0.640 -4.730 19.501 1.00 84.31 103 TRP A O 1
ATOM 812 N N . PRO A 1 104 ? -1.648 -4.898 17.508 1.00 83.62 104 PRO A N 1
ATOM 813 C CA . PRO A 1 104 ? -0.751 -5.960 17.048 1.00 83.62 104 PRO A CA 1
ATOM 814 C C . PRO A 1 104 ? 0.718 -5.537 16.889 1.00 83.62 104 PRO A C 1
ATOM 816 O O . PRO A 1 104 ? 1.583 -6.410 16.850 1.00 83.62 104 PRO A O 1
ATOM 819 N N . ASP A 1 105 ? 0.985 -4.233 16.760 1.00 79.25 105 ASP A N 1
ATOM 820 C CA . ASP A 1 105 ? 2.326 -3.676 16.545 1.00 79.25 105 ASP A CA 1
ATOM 821 C C . ASP A 1 105 ? 2.965 -3.107 17.830 1.00 79.25 105 ASP A C 1
ATOM 823 O O . ASP A 1 105 ? 4.111 -2.651 17.786 1.00 79.25 105 ASP A O 1
ATOM 827 N N . GLU A 1 106 ? 2.232 -3.092 18.951 1.00 77.31 106 GLU A N 1
ATOM 828 C CA . GLU A 1 106 ? 2.704 -2.657 20.281 1.00 77.31 106 GLU A CA 1
ATOM 829 C C . GLU A 1 106 ? 3.301 -3.820 21.087 1.00 77.31 106 GLU A C 1
ATOM 831 O O . GLU A 1 106 ? 4.364 -3.596 21.716 1.00 77.31 106 GLU A O 1
#

Organism: Noccaea caerulescens (NCBI:txid107243)

Sequence (106 aa):
QIQKCNRNQFLAKSSIIMVDSTNAVLEKSKLCNCFRMSLSLRLWFARVLVLTQLIHGAFCWGKEGHYAVCKIAESYFEEETVAAVKKLLPESAEGDLASVCSWPDE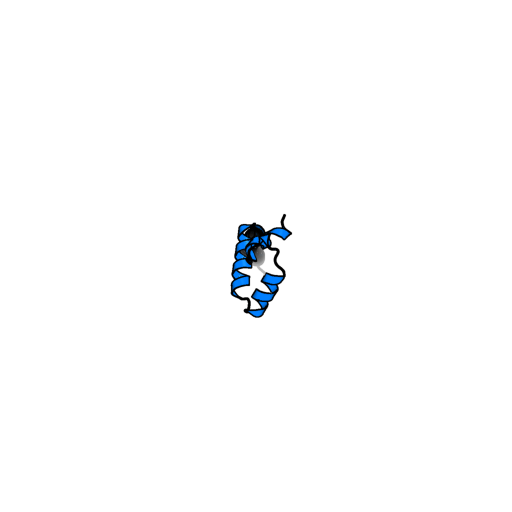

Secondary structure (DSSP, 8-state):
------HHHHHHHHHHHHHHHHHHHHHHHHHHHHHHHHHHHHHHHHHHHHHHHHHHHHTS-SHHHHHHHHHHHHHT--HHHHHHHHHHS-GGGTT-GGGGTTGGG-

InterPro domains:
  IPR003154 S1/P1 nuclease [PF02265] (61-106)
  IPR003154 S1/P1 nuclease [PTHR33146] (46-106)
  IPR008947 Phospholipase C/P1 nuclease domain superfamily [G3DSA:1.10.575.10] (61-106)
  IPR008947 Phospholipase C/P1 nuclease domain superfamily [SSF48537] (56-106)

Radius of gyration: 36.74 Å; chains: 1; bounding box: 70×31×103 Å